Protein AF-A0A944P2J8-F1 (afdb_monomer_lite)

Secondary structure (DSSP, 8-state):
-HHHHHHHHHHHHHHHHHHHHHHTTS-GGGHHHHHHHHHHHHHHHHHHHHHHHHHHHHHHHHHHHHHHHHH--TT-HHHHHHHHHHHHHHHHTT--GGGHHHHHHHHHHHHHHHHHHHHHHHHHHHHHHHHHHHHHHHHHHHHH--

pLDDT: mean 92.35, std 6.52, range [51.59, 98.25]

Radius of gyration: 25.23 Å; chains: 1; bounding box: 48×27×72 Å

Foldseek 3Di:
DVVVVVVVVVCVVPPPVVLCVQQVPDDPVCSVVSSVVVVVVVVVCVVVVVVVLVVQLVVQLVVQLVVLVVCLDPPNPVNVVQLVVQLVVCVVVVHDPVCSNVVSVVVVSVVSSVVSSVRSVVVSVVVVVVVVVVVVVVVVVVVVVD

Sequence (146 aa):
AIFTMVGRFGMALIMPPLVSSALKTLPPEDLSRGSGALNFIRQLGGSCGINILVIWMEQRTQLYNDVLTATQTPANTASVEWLARVRELMNAGGVPEALHQSGALHYLGSVVEAQAGTLGFQDGFIFIAGVFICALIPTWILKRAR

Structure (mmCIF, N/CA/C/O backbone):
data_AF-A0A944P2J8-F1
#
_entry.id   AF-A0A944P2J8-F1
#
loop_
_atom_site.group_PDB
_atom_site.id
_atom_site.type_symbol
_atom_site.label_atom_id
_atom_site.label_alt_id
_atom_site.label_comp_id
_atom_site.label_asym_id
_atom_site.label_entity_id
_atom_site.label_seq_id
_atom_site.pdbx_PDB_ins_code
_atom_site.Cartn_x
_atom_site.Cartn_y
_atom_site.Cartn_z
_atom_site.occupancy
_atom_site.B_iso_or_equiv
_atom_site.auth_seq_id
_atom_site.auth_comp_id
_atom_site.auth_asym_id
_atom_site.auth_atom_id
_atom_site.pdbx_PDB_model_num
ATOM 1 N N . ALA A 1 1 ? -15.073 12.067 -3.325 1.00 78.56 1 ALA A N 1
ATOM 2 C CA . ALA A 1 1 ? -16.094 12.837 -2.578 1.00 78.56 1 ALA A CA 1
ATOM 3 C C . ALA A 1 1 ? -17.239 11.957 -2.056 1.00 78.56 1 ALA A C 1
ATOM 5 O O . ALA A 1 1 ? -17.448 11.921 -0.850 1.00 78.56 1 ALA A O 1
ATOM 6 N N . ILE A 1 2 ? -17.948 11.205 -2.909 1.00 90.62 2 ILE A N 1
ATOM 7 C CA . ILE A 1 2 ? -19.099 10.381 -2.478 1.00 90.62 2 ILE A CA 1
ATOM 8 C C . ILE A 1 2 ? -18.681 9.250 -1.521 1.00 90.62 2 ILE A C 1
ATOM 10 O O . ILE A 1 2 ? -19.204 9.168 -0.416 1.00 90.62 2 ILE A O 1
ATOM 14 N N . PHE A 1 3 ? -17.673 8.442 -1.875 1.00 85.38 3 PHE A N 1
ATOM 15 C CA . PHE A 1 3 ? -17.175 7.364 -1.001 1.00 85.38 3 PHE A CA 1
ATOM 16 C C . PHE A 1 3 ? -16.732 7.864 0.381 1.00 85.38 3 PHE A C 1
ATOM 18 O O . PHE A 1 3 ? -17.070 7.278 1.407 1.00 85.38 3 PHE A O 1
ATOM 25 N N . THR A 1 4 ? -16.037 9.001 0.421 1.00 85.56 4 THR A N 1
ATOM 26 C CA . THR A 1 4 ? -15.621 9.642 1.674 1.00 85.56 4 THR A CA 1
ATOM 27 C C . THR A 1 4 ? -16.812 10.137 2.497 1.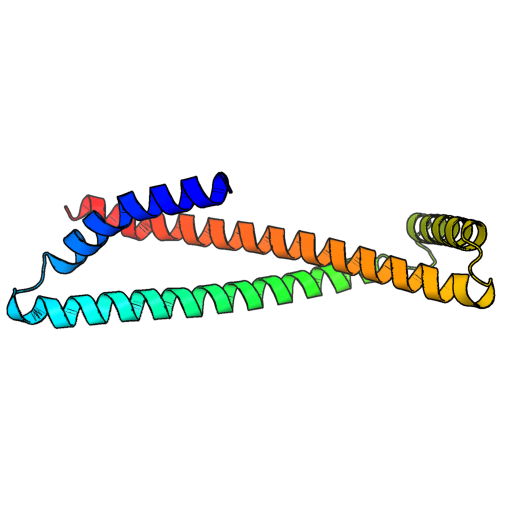00 85.56 4 THR A C 1
ATOM 29 O O . THR A 1 4 ? -16.776 10.051 3.720 1.00 85.56 4 THR A O 1
ATOM 32 N N . MET A 1 5 ? -17.882 10.625 1.860 1.0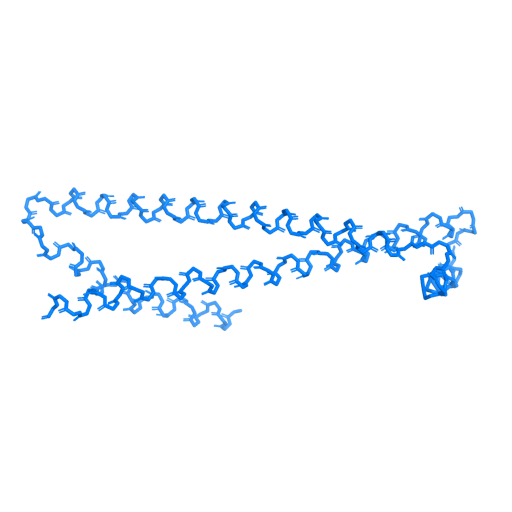0 93.12 5 MET A N 1
ATOM 33 C CA . MET A 1 5 ? -19.106 11.035 2.561 1.00 93.12 5 MET A CA 1
ATOM 34 C C . MET A 1 5 ? -19.833 9.834 3.166 1.00 93.12 5 MET A C 1
ATOM 36 O O . MET A 1 5 ? -20.174 9.873 4.345 1.00 93.12 5 MET A O 1
ATOM 40 N N . VAL A 1 6 ? -19.995 8.750 2.401 1.00 93.00 6 VAL A N 1
ATOM 41 C CA . VAL A 1 6 ? -20.627 7.508 2.876 1.00 93.00 6 VAL A CA 1
ATOM 42 C C . VAL A 1 6 ? -19.874 6.941 4.080 1.00 93.00 6 VAL A C 1
ATOM 44 O O . VAL A 1 6 ? -20.486 6.647 5.106 1.00 93.00 6 VAL A O 1
ATOM 47 N N . GLY A 1 7 ? -18.540 6.866 4.005 1.00 85.56 7 GLY A N 1
ATOM 48 C CA . GLY A 1 7 ? -17.718 6.387 5.119 1.00 85.56 7 GLY A CA 1
ATOM 49 C C . GLY A 1 7 ? -17.838 7.260 6.373 1.00 85.56 7 GLY A C 1
ATOM 50 O O . GLY A 1 7 ? -18.008 6.745 7.479 1.00 85.56 7 GLY A O 1
ATOM 51 N N . ARG A 1 8 ? -17.814 8.592 6.216 1.00 90.25 8 ARG A N 1
ATOM 52 C CA . ARG A 1 8 ? -17.979 9.524 7.347 1.00 90.25 8 ARG A CA 1
ATOM 53 C C . ARG A 1 8 ? -19.372 9.448 7.964 1.00 90.25 8 ARG A C 1
ATOM 55 O O . ARG A 1 8 ? -19.487 9.523 9.184 1.00 90.25 8 ARG A O 1
ATOM 62 N N . PHE A 1 9 ? -20.402 9.267 7.145 1.00 92.75 9 PHE A N 1
ATOM 63 C CA . PHE A 1 9 ? -21.773 9.099 7.615 1.00 92.75 9 PHE A CA 1
ATOM 64 C C . PHE A 1 9 ? -21.939 7.798 8.413 1.00 92.75 9 PHE A C 1
ATOM 66 O O . PHE A 1 9 ? -22.466 7.824 9.523 1.00 92.75 9 PHE A O 1
ATOM 73 N N . GLY A 1 10 ? -21.399 6.681 7.914 1.00 87.00 10 GLY A N 1
ATOM 74 C CA . GLY A 1 10 ? -21.385 5.413 8.650 1.00 87.00 10 GLY A CA 1
ATOM 75 C C . GLY A 1 10 ? -20.664 5.522 9.999 1.00 87.00 10 GLY A C 1
ATOM 76 O O . GLY A 1 10 ? -21.194 5.100 11.026 1.00 87.00 10 GLY A O 1
ATOM 77 N N . MET A 1 11 ? -19.498 6.173 10.030 1.00 87.31 11 MET A N 1
ATOM 78 C CA . MET A 1 11 ? -18.761 6.441 11.273 1.00 87.31 11 MET A CA 1
ATOM 79 C C . MET A 1 11 ? -19.563 7.294 12.266 1.00 87.31 11 MET A C 1
ATOM 81 O O . MET A 1 11 ? -19.560 7.000 13.461 1.00 87.31 11 MET A O 1
ATOM 85 N N . ALA A 1 12 ? -20.275 8.320 11.788 1.00 88.38 12 ALA A N 1
ATOM 86 C CA . ALA A 1 12 ? -21.102 9.179 12.635 1.00 88.38 12 ALA A CA 1
ATOM 87 C C . ALA A 1 12 ? -22.265 8.418 13.294 1.00 88.38 12 ALA A C 1
ATOM 89 O O . ALA A 1 12 ? -22.631 8.732 14.423 1.00 88.38 12 ALA A O 1
ATOM 90 N N . LEU A 1 13 ? -22.810 7.398 12.624 1.00 89.56 13 LEU A N 1
ATOM 91 C CA . LEU A 1 13 ? -23.875 6.554 13.170 1.00 89.56 13 LEU A CA 1
ATOM 92 C C . LEU A 1 13 ? -23.363 5.523 14.188 1.00 89.56 13 LEU A C 1
ATOM 94 O O . LEU A 1 13 ? -24.057 5.221 15.156 1.00 89.56 13 LEU A O 1
ATOM 98 N N . ILE A 1 14 ? -22.155 4.986 13.991 1.00 87.06 14 ILE A N 1
ATOM 99 C CA . ILE A 1 14 ? -21.603 3.908 14.832 1.00 87.06 14 ILE A CA 1
ATOM 100 C C . ILE A 1 14 ? -20.975 4.448 16.124 1.00 87.06 14 ILE A C 1
ATOM 102 O O . ILE A 1 14 ? -21.089 3.818 17.177 1.00 87.06 14 ILE A O 1
ATOM 106 N N . MET A 1 15 ? -20.310 5.605 16.069 1.00 86.75 15 MET A N 1
ATOM 107 C CA . MET A 1 15 ? -19.504 6.100 17.193 1.00 86.75 15 MET A CA 1
ATOM 108 C C . MET A 1 15 ? -20.311 6.406 18.472 1.00 86.75 15 MET A C 1
ATOM 110 O O . MET A 1 15 ? -19.895 5.936 19.533 1.00 86.75 15 MET A O 1
ATOM 114 N N . PRO A 1 16 ? -21.457 7.121 18.435 1.00 89.38 16 PRO A N 1
ATOM 115 C CA . PRO A 1 16 ? -22.209 7.445 19.650 1.00 89.38 16 PRO A CA 1
ATOM 116 C C . PRO A 1 16 ? -22.674 6.221 20.465 1.00 89.38 16 PRO A C 1
ATOM 118 O O . PRO A 1 16 ? -22.372 6.168 21.663 1.00 89.38 16 PRO A O 1
ATOM 121 N N . PRO A 1 17 ? -23.354 5.209 19.880 1.00 85.31 17 PRO A N 1
ATOM 122 C CA . PRO A 1 17 ? -23.785 4.039 20.643 1.00 85.31 17 PRO A CA 1
ATOM 123 C C . PRO A 1 17 ? -22.610 3.173 21.113 1.00 85.31 17 PRO A C 1
ATOM 125 O O . PRO A 1 17 ? -22.703 2.561 22.180 1.00 85.31 17 PRO A O 1
ATOM 128 N N . LEU A 1 18 ? -21.501 3.140 20.366 1.00 85.25 18 LEU A N 1
ATOM 129 C CA . LEU A 1 18 ? -20.299 2.397 20.742 1.00 85.25 18 LEU A CA 1
ATOM 130 C C . LEU A 1 18 ? -19.629 3.005 21.980 1.00 85.25 18 LEU A C 1
ATOM 132 O O . LEU A 1 18 ? -19.391 2.295 22.957 1.00 85.25 18 LEU A O 1
ATOM 136 N N . VAL A 1 19 ? -19.392 4.320 21.974 1.00 87.69 19 VAL A N 1
ATOM 137 C CA . VAL A 1 19 ? -18.785 5.030 23.112 1.00 87.69 19 VAL A CA 1
ATOM 138 C C . VAL A 1 19 ? -19.703 4.982 24.332 1.00 87.69 19 VAL A C 1
ATOM 140 O O . VAL A 1 19 ? -19.242 4.689 25.434 1.00 87.69 19 VAL A O 1
ATOM 143 N N . SER A 1 20 ? -21.008 5.200 24.140 1.00 86.19 20 SER A N 1
ATOM 144 C CA . SER A 1 20 ? -21.985 5.102 25.228 1.00 86.19 20 SER A CA 1
ATOM 145 C C . SER A 1 20 ? -21.995 3.707 25.856 1.00 86.19 20 SER A C 1
ATOM 147 O O . SER A 1 20 ? -21.948 3.592 27.077 1.00 86.19 20 SER A O 1
ATOM 149 N N . SER A 1 21 ? -21.983 2.642 25.046 1.00 85.25 21 SER A N 1
ATOM 150 C CA . SER A 1 21 ? -21.969 1.264 25.555 1.00 85.25 21 SER A CA 1
ATOM 151 C C . SER A 1 21 ? -20.679 0.925 26.302 1.00 85.25 21 SER A C 1
ATOM 153 O O . SER A 1 21 ? -20.746 0.237 27.316 1.00 85.25 21 SER A O 1
ATOM 155 N N . ALA A 1 22 ? -19.529 1.427 25.840 1.00 85.50 22 ALA A N 1
ATOM 156 C CA . ALA A 1 22 ? -18.237 1.198 26.486 1.00 85.50 22 ALA A CA 1
ATOM 157 C C . ALA A 1 22 ? -18.117 1.890 27.855 1.00 85.50 22 ALA A C 1
ATOM 159 O O . ALA A 1 22 ? -17.465 1.365 28.750 1.00 85.50 22 ALA A O 1
ATOM 160 N N . LEU A 1 23 ? -18.747 3.059 28.024 1.00 90.19 23 LEU A N 1
ATOM 161 C CA . LEU A 1 23 ? -18.684 3.827 29.272 1.00 90.19 23 LEU A CA 1
ATOM 162 C C . LEU A 1 23 ? -19.820 3.506 30.249 1.00 90.19 23 LEU A C 1
ATOM 164 O O . LEU A 1 23 ? -19.707 3.819 31.430 1.00 90.19 23 LEU A O 1
ATOM 168 N N . LYS A 1 24 ? -20.899 2.861 29.789 1.00 87.25 24 LYS A N 1
ATOM 169 C CA . LYS A 1 24 ? -22.090 2.566 30.605 1.00 87.25 24 LYS A CA 1
ATOM 170 C C . LYS A 1 24 ? -21.796 1.704 31.841 1.00 87.25 24 LYS A C 1
ATOM 172 O O . LYS A 1 24 ? -22.587 1.707 32.776 1.00 87.25 24 LYS A O 1
ATOM 177 N N . THR A 1 25 ? -20.699 0.952 31.843 1.00 82.81 25 THR A N 1
ATOM 178 C CA . THR A 1 25 ? -20.305 0.077 32.956 1.00 82.81 25 THR A CA 1
ATOM 179 C C . THR A 1 25 ? -19.506 0.790 34.049 1.00 82.81 25 THR A C 1
ATOM 181 O O . THR A 1 25 ? -19.182 0.149 35.044 1.00 82.81 25 THR A O 1
ATOM 184 N N . LEU A 1 26 ? -19.160 2.074 33.878 1.00 88.81 26 LEU A N 1
ATOM 185 C CA . LEU A 1 26 ? -18.374 2.834 34.853 1.00 88.81 26 LEU A CA 1
ATOM 186 C C . LEU A 1 26 ? -19.260 3.694 35.777 1.00 88.81 26 LEU A C 1
ATOM 188 O O . LEU A 1 26 ? -20.267 4.239 35.316 1.00 88.81 26 LEU A O 1
ATOM 192 N N . PRO A 1 27 ? -18.863 3.879 37.053 1.00 89.88 27 PRO A N 1
ATOM 193 C CA . PRO A 1 27 ? -19.457 4.881 37.933 1.00 89.88 27 PRO A CA 1
ATOM 194 C C . PRO A 1 27 ? -19.289 6.310 37.376 1.00 89.88 27 PRO A C 1
ATOM 196 O O . PRO A 1 27 ? -18.319 6.575 36.655 1.00 89.88 27 PRO A O 1
ATOM 199 N N . PRO A 1 28 ? -20.182 7.258 37.724 1.00 88.75 28 PRO A N 1
ATOM 200 C CA . PRO A 1 28 ? -20.093 8.651 37.272 1.00 88.75 28 PRO A CA 1
ATOM 201 C C . PRO A 1 28 ? -18.741 9.317 37.566 1.00 88.75 28 PRO A C 1
ATOM 203 O O . PRO A 1 28 ? -18.236 10.075 36.736 1.00 88.75 28 PRO A O 1
ATOM 206 N N . GLU A 1 29 ? -18.137 9.008 38.712 1.00 92.75 29 GLU A N 1
ATOM 207 C CA . GLU A 1 29 ? -16.836 9.527 39.141 1.00 92.75 29 GLU A CA 1
ATOM 208 C C . GLU A 1 29 ? -15.667 9.102 38.233 1.00 92.75 29 GLU A C 1
ATOM 210 O O . GLU A 1 29 ? -14.707 9.861 38.072 1.00 92.75 29 GLU A O 1
ATOM 215 N N . ASP A 1 30 ? -15.763 7.948 37.566 1.00 91.88 30 ASP A N 1
ATOM 216 C CA . ASP A 1 30 ? -14.704 7.421 36.698 1.00 91.88 30 ASP A CA 1
ATOM 217 C C . ASP A 1 30 ? -14.929 7.720 35.209 1.00 91.88 30 ASP A C 1
ATOM 219 O O . ASP A 1 30 ? -14.059 7.442 34.376 1.00 91.88 30 ASP A O 1
ATOM 223 N N . LEU A 1 31 ? -16.057 8.336 34.843 1.00 91.38 31 LEU A N 1
ATOM 224 C CA . LEU A 1 31 ? -16.445 8.555 33.447 1.00 91.38 31 LEU A CA 1
ATOM 225 C C . LEU A 1 31 ? -15.406 9.380 32.663 1.00 91.38 31 LEU A C 1
ATOM 227 O O . LEU A 1 31 ? -15.094 9.072 31.510 1.00 91.38 31 LEU A O 1
ATOM 231 N N . SER A 1 32 ? -14.825 10.400 33.306 1.00 89.00 32 SER A N 1
ATOM 232 C CA . SER A 1 32 ? -13.768 11.239 32.719 1.00 89.00 32 SER A CA 1
ATOM 233 C C . SER A 1 32 ? -12.495 10.430 32.431 1.00 89.00 32 SER A C 1
ATOM 235 O O . SER A 1 32 ? -11.937 10.493 31.332 1.00 89.00 32 SER A O 1
ATOM 237 N N . ARG A 1 33 ? -12.081 9.584 33.385 1.00 90.44 33 ARG A N 1
ATOM 238 C CA . ARG A 1 33 ? -10.906 8.709 33.252 1.00 90.44 33 ARG A CA 1
ATOM 239 C C . ARG A 1 33 ? -11.124 7.631 32.192 1.00 90.44 33 ARG A C 1
ATOM 241 O O . ARG A 1 33 ? -10.255 7.431 31.343 1.00 90.44 33 ARG A O 1
ATOM 248 N N . GLY A 1 34 ? -12.294 6.990 32.194 1.00 90.31 34 GLY A N 1
ATOM 249 C CA . GLY A 1 34 ? -12.673 5.976 31.209 1.00 90.31 34 GLY A CA 1
ATOM 250 C C . GLY A 1 34 ? -12.726 6.526 29.783 1.00 90.31 34 GLY A C 1
ATOM 251 O O . GLY A 1 34 ? -12.198 5.906 28.861 1.00 90.31 34 GLY A O 1
ATOM 252 N N . SER A 1 35 ? -13.281 7.728 29.598 1.00 90.12 35 SER A N 1
ATOM 253 C CA . SER A 1 35 ? -13.305 8.413 28.297 1.00 90.12 35 SER A CA 1
ATOM 254 C C . SER A 1 35 ? -11.895 8.730 27.778 1.00 90.12 35 SER A C 1
ATOM 256 O O . SER A 1 35 ? -11.593 8.510 26.599 1.00 90.12 35 SER A O 1
ATOM 258 N N . GLY A 1 36 ? -11.000 9.187 28.663 1.00 92.12 36 GLY A N 1
ATOM 259 C CA . GLY A 1 36 ? -9.591 9.412 28.334 1.00 92.12 36 GLY A CA 1
ATOM 260 C C . GLY A 1 36 ? -8.881 8.129 27.893 1.00 92.12 36 GLY A C 1
ATOM 261 O O . GLY A 1 36 ? -8.252 8.104 26.833 1.00 92.12 36 GLY A O 1
ATOM 262 N N . ALA A 1 37 ? -9.045 7.043 28.654 1.00 93.19 37 ALA A N 1
ATOM 263 C CA . ALA A 1 37 ? -8.464 5.741 28.331 1.00 93.19 37 ALA A CA 1
ATOM 264 C C . ALA A 1 37 ? -8.984 5.182 26.994 1.00 93.19 37 ALA A C 1
ATOM 266 O O . ALA A 1 37 ? -8.192 4.729 26.166 1.00 93.19 37 ALA A O 1
ATOM 267 N N . LEU A 1 38 ? -10.295 5.279 26.738 1.00 91.56 38 LEU A N 1
ATOM 268 C CA . LEU A 1 38 ? -10.906 4.841 25.479 1.00 91.56 38 LEU A CA 1
ATOM 269 C C . LEU A 1 38 ? -10.326 5.597 24.276 1.00 91.56 38 LEU A C 1
ATOM 271 O O . LEU A 1 38 ? -9.975 4.993 23.260 1.00 91.56 38 LEU A O 1
ATOM 275 N N . ASN A 1 39 ? -10.186 6.919 24.392 1.00 91.81 39 ASN A N 1
ATOM 276 C CA . ASN A 1 39 ? -9.585 7.728 23.336 1.00 91.81 39 ASN A CA 1
ATOM 277 C C . ASN A 1 39 ? -8.099 7.429 23.137 1.00 91.81 39 ASN A C 1
ATOM 279 O O . ASN A 1 39 ? -7.638 7.434 21.993 1.00 91.81 39 ASN A O 1
ATOM 283 N N . PHE A 1 40 ? -7.355 7.164 24.210 1.00 94.88 40 PHE A N 1
ATOM 284 C CA . PHE A 1 40 ? -5.951 6.775 24.123 1.00 94.88 40 PHE A CA 1
ATOM 285 C C . PHE A 1 40 ? -5.787 5.447 23.377 1.00 94.88 40 PHE A C 1
ATOM 287 O O . PHE A 1 40 ? -5.076 5.404 22.376 1.00 94.88 40 PHE A O 1
ATOM 294 N N . ILE A 1 41 ? -6.511 4.397 23.783 1.00 93.50 41 ILE A N 1
ATOM 295 C CA . ILE A 1 41 ? -6.453 3.074 23.138 1.00 93.50 41 ILE A CA 1
ATOM 296 C C . ILE A 1 41 ? -6.850 3.170 21.662 1.00 93.50 41 ILE A C 1
ATOM 298 O O . ILE A 1 41 ? -6.201 2.567 20.810 1.00 93.50 41 ILE A O 1
ATOM 302 N N . ARG A 1 42 ? -7.877 3.962 21.332 1.00 90.56 42 ARG A N 1
ATOM 303 C CA . ARG A 1 42 ? -8.312 4.160 19.943 1.00 90.56 42 ARG A CA 1
ATOM 304 C C . ARG A 1 42 ? -7.249 4.855 19.094 1.00 90.56 42 ARG A C 1
ATOM 306 O O . ARG A 1 42 ? -7.017 4.443 17.961 1.00 90.56 42 ARG A O 1
ATOM 313 N N . GLN A 1 43 ? -6.629 5.914 19.612 1.00 94.25 43 GLN A N 1
ATOM 314 C CA . GLN A 1 43 ? -5.581 6.638 18.887 1.00 94.25 43 GLN A CA 1
ATOM 315 C C . GLN A 1 43 ? -4.317 5.795 18.740 1.00 94.25 43 GLN A C 1
ATOM 317 O O . GLN A 1 43 ? -3.759 5.749 17.648 1.00 94.25 43 GLN A O 1
ATOM 322 N N . LEU A 1 44 ? -3.922 5.084 19.798 1.00 96.12 44 LEU A N 1
ATOM 323 C CA . LEU A 1 44 ? -2.801 4.150 19.775 1.00 96.12 44 LEU A CA 1
ATOM 324 C C . LEU A 1 44 ? -3.045 3.016 18.771 1.00 96.12 44 LEU A C 1
ATOM 326 O O . LEU A 1 44 ? -2.207 2.752 17.919 1.00 96.12 44 LEU A O 1
ATOM 330 N N . GLY A 1 45 ? -4.217 2.379 18.817 1.00 92.62 45 GLY A N 1
ATOM 331 C CA . GLY A 1 45 ? -4.587 1.335 17.863 1.00 92.62 45 GLY A CA 1
ATOM 332 C C . GLY A 1 45 ? -4.635 1.853 16.424 1.00 92.62 45 GLY A C 1
ATOM 333 O O . GLY A 1 45 ? -4.167 1.176 15.513 1.00 92.62 45 GLY A O 1
ATOM 334 N N . GLY A 1 46 ? -5.135 3.076 16.222 1.00 93.25 46 GLY A N 1
ATOM 335 C CA . GLY A 1 46 ? -5.147 3.737 14.920 1.00 93.25 46 GLY A CA 1
ATOM 336 C C . GLY A 1 46 ? -3.742 3.990 14.373 1.00 93.25 46 GLY A C 1
ATOM 337 O O . GLY A 1 46 ? -3.461 3.632 13.232 1.00 93.25 46 GLY A O 1
ATOM 338 N N . SER A 1 47 ? -2.841 4.558 15.178 1.00 95.69 47 SER A N 1
ATOM 339 C CA . SER A 1 47 ? -1.470 4.839 14.741 1.00 95.69 47 SER A CA 1
ATOM 340 C C . SER A 1 47 ? -0.661 3.559 14.526 1.00 95.69 47 SER A C 1
ATOM 342 O O . SER A 1 47 ? 0.001 3.429 13.496 1.00 95.69 47 SER A O 1
ATOM 344 N N . CYS A 1 48 ? -0.741 2.585 15.436 1.00 96.31 48 CYS A N 1
ATOM 345 C CA . CYS A 1 48 ? -0.073 1.293 15.282 1.00 96.31 48 CYS A CA 1
ATOM 346 C C . CYS A 1 48 ? -0.598 0.531 14.059 1.00 96.31 48 CYS A C 1
ATOM 348 O O . CYS A 1 48 ? 0.197 0.031 13.268 1.00 96.31 48 CYS A O 1
ATOM 350 N N . GLY A 1 49 ? -1.919 0.486 13.865 1.00 94.75 49 GLY A N 1
ATOM 351 C CA . GLY A 1 49 ? -2.541 -0.200 12.733 1.00 94.75 49 GLY A CA 1
ATOM 352 C C . GLY A 1 49 ? -2.128 0.386 11.383 1.00 94.75 49 GLY A C 1
ATOM 353 O O . GLY A 1 49 ? -1.782 -0.368 10.476 1.00 94.75 49 GLY A O 1
ATOM 354 N N . ILE A 1 50 ? -2.095 1.719 11.262 1.00 95.81 50 ILE A N 1
ATOM 355 C CA . ILE A 1 50 ? -1.631 2.388 10.036 1.00 95.81 50 ILE A CA 1
ATOM 356 C C . ILE A 1 50 ? -0.150 2.086 9.781 1.00 95.81 50 ILE A C 1
ATOM 358 O O . ILE A 1 50 ? 0.202 1.746 8.658 1.00 95.81 50 ILE A O 1
ATOM 362 N N . ASN A 1 51 ? 0.711 2.153 10.802 1.00 96.81 51 ASN A N 1
ATOM 363 C CA . ASN A 1 51 ? 2.137 1.853 10.628 1.00 96.81 51 ASN A CA 1
ATOM 364 C C . ASN A 1 51 ? 2.373 0.409 10.170 1.00 96.81 51 ASN A C 1
ATOM 366 O O . ASN A 1 51 ? 3.139 0.184 9.238 1.00 96.81 51 ASN A O 1
ATOM 370 N N . ILE A 1 52 ? 1.686 -0.561 10.780 1.00 97.19 52 ILE A N 1
ATOM 371 C CA . ILE A 1 52 ? 1.778 -1.970 10.374 1.00 97.19 52 ILE A CA 1
ATOM 372 C C . ILE A 1 52 ? 1.330 -2.137 8.920 1.00 97.19 52 ILE A C 1
ATOM 374 O O . ILE A 1 52 ? 2.015 -2.801 8.147 1.00 97.19 52 ILE A O 1
ATOM 378 N N . LEU A 1 53 ? 0.214 -1.510 8.536 1.00 96.88 53 LEU A N 1
ATOM 379 C CA . LEU A 1 53 ? -0.290 -1.564 7.166 1.00 96.88 53 LEU A CA 1
ATOM 380 C C . LEU A 1 53 ? 0.707 -0.969 6.165 1.00 96.88 53 LEU A C 1
ATOM 382 O O . LEU A 1 53 ? 0.928 -1.562 5.114 1.00 96.88 53 LEU A O 1
ATOM 386 N N . VAL A 1 54 ? 1.311 0.178 6.486 1.00 96.69 54 VAL A N 1
ATOM 387 C CA . VAL A 1 54 ? 2.307 0.830 5.623 1.00 96.69 54 VAL A CA 1
ATOM 388 C C . VAL A 1 54 ? 3.538 -0.057 5.457 1.00 96.69 54 VAL A C 1
ATOM 390 O O . VAL A 1 54 ? 3.946 -0.3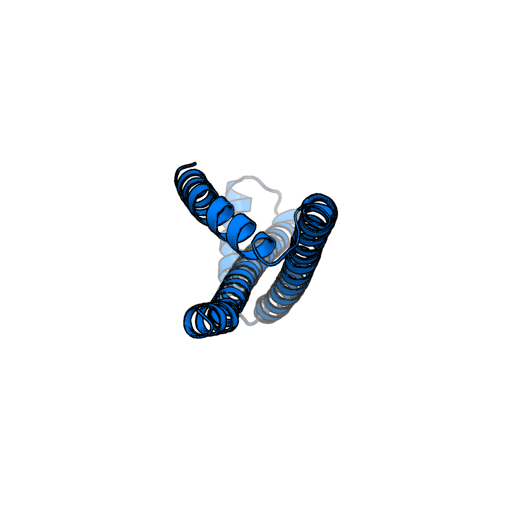03 4.328 1.00 96.69 54 VAL A O 1
ATOM 393 N N . ILE A 1 55 ? 4.085 -0.595 6.553 1.00 97.44 55 ILE A N 1
ATOM 394 C CA . ILE A 1 55 ? 5.245 -1.501 6.506 1.00 97.44 55 ILE A CA 1
ATOM 395 C C . ILE A 1 55 ? 4.923 -2.745 5.675 1.00 97.44 55 ILE A C 1
ATOM 397 O O . ILE A 1 55 ? 5.720 -3.148 4.832 1.00 97.44 55 ILE A O 1
ATOM 401 N N . TRP A 1 56 ? 3.748 -3.340 5.885 1.00 96.75 56 TRP A N 1
ATOM 402 C CA . TRP A 1 56 ? 3.300 -4.495 5.115 1.00 96.75 56 TRP A CA 1
ATOM 403 C C . TRP A 1 56 ? 3.196 -4.170 3.623 1.00 96.75 56 TRP A C 1
ATOM 405 O O . TRP A 1 56 ? 3.744 -4.890 2.794 1.00 96.75 56 TRP A O 1
ATOM 415 N N . MET A 1 57 ? 2.525 -3.072 3.270 1.00 97.62 57 MET A N 1
ATOM 416 C CA . MET A 1 57 ? 2.339 -2.658 1.878 1.00 97.62 57 MET A CA 1
ATOM 417 C C . MET A 1 57 ? 3.677 -2.371 1.186 1.00 97.62 57 MET A C 1
ATOM 419 O O . MET A 1 57 ? 3.859 -2.763 0.035 1.00 97.62 57 MET A O 1
ATOM 423 N N . GLU A 1 58 ? 4.620 -1.747 1.892 1.00 97.56 58 GLU A N 1
ATOM 424 C CA . GLU A 1 58 ? 5.973 -1.478 1.399 1.00 97.56 58 GLU A CA 1
ATOM 425 C C . GLU A 1 58 ? 6.725 -2.784 1.107 1.00 97.56 58 GLU A C 1
ATOM 427 O O . GLU A 1 58 ? 7.207 -2.987 -0.005 1.00 97.56 58 GLU A O 1
ATOM 432 N N . GLN A 1 59 ? 6.734 -3.728 2.054 1.00 98.00 59 GLN A N 1
ATOM 433 C CA . GLN A 1 59 ? 7.371 -5.038 1.867 1.00 98.00 59 GLN A CA 1
ATOM 434 C C . GLN A 1 59 ? 6.769 -5.815 0.689 1.00 98.00 59 GLN A C 1
ATOM 436 O O . GLN A 1 59 ? 7.493 -6.443 -0.083 1.00 98.00 59 GLN A O 1
ATOM 441 N N . ARG A 1 60 ? 5.441 -5.769 0.526 1.00 97.88 60 ARG A N 1
ATOM 442 C CA . ARG A 1 60 ? 4.757 -6.419 -0.603 1.00 97.88 60 ARG A CA 1
ATOM 443 C C . ARG A 1 60 ? 5.072 -5.733 -1.928 1.00 97.88 60 ARG A C 1
ATOM 445 O O . ARG A 1 60 ? 5.305 -6.418 -2.916 1.00 97.88 60 ARG A O 1
ATOM 452 N N . THR A 1 61 ? 5.128 -4.405 -1.945 1.00 98.12 61 THR A N 1
ATOM 453 C CA . THR A 1 61 ? 5.514 -3.630 -3.133 1.00 98.12 61 THR A CA 1
ATOM 454 C C . THR A 1 61 ? 6.934 -3.976 -3.571 1.00 98.12 61 THR A C 1
ATOM 456 O O . THR A 1 61 ? 7.148 -4.271 -4.744 1.00 98.12 61 THR A O 1
ATOM 459 N N . GLN A 1 62 ? 7.885 -4.031 -2.636 1.00 97.88 62 GLN A N 1
ATOM 460 C CA . GLN A 1 62 ? 9.268 -4.426 -2.923 1.00 97.88 62 GLN A CA 1
ATOM 461 C C . GLN A 1 62 ? 9.345 -5.854 -3.476 1.00 97.88 62 GLN A C 1
ATOM 463 O O . GLN A 1 62 ? 9.965 -6.073 -4.512 1.00 97.88 62 GLN A O 1
ATOM 468 N N . LEU A 1 63 ? 8.620 -6.800 -2.869 1.00 98.19 63 LEU A N 1
ATOM 469 C CA . LEU A 1 63 ? 8.538 -8.175 -3.369 1.00 98.19 63 LEU A CA 1
ATOM 470 C C . LEU A 1 63 ? 8.058 -8.230 -4.828 1.00 98.19 63 LEU A C 1
ATOM 472 O O . LEU A 1 63 ? 8.654 -8.927 -5.649 1.00 98.19 63 LEU A O 1
ATOM 476 N N . TYR A 1 64 ? 6.983 -7.513 -5.171 1.00 98.25 64 TYR A N 1
ATOM 477 C CA . TYR A 1 64 ? 6.496 -7.490 -6.552 1.00 98.25 64 TYR A CA 1
ATOM 478 C C . TYR A 1 64 ? 7.453 -6.770 -7.495 1.00 98.25 64 TYR A C 1
ATOM 480 O O . TYR A 1 64 ? 7.557 -7.178 -8.649 1.00 98.25 64 TYR A O 1
ATOM 488 N N . ASN A 1 65 ? 8.160 -5.741 -7.027 1.00 97.75 65 ASN A N 1
ATOM 489 C CA . ASN A 1 65 ? 9.179 -5.067 -7.823 1.00 97.75 65 ASN A CA 1
ATOM 490 C C . ASN A 1 65 ? 10.297 -6.045 -8.210 1.00 97.75 65 ASN A C 1
ATOM 492 O O . ASN A 1 65 ? 10.604 -6.172 -9.396 1.00 97.75 65 ASN A O 1
ATOM 496 N N . ASP A 1 66 ? 10.814 -6.807 -7.245 1.00 97.88 66 ASP A N 1
ATOM 497 C CA . ASP A 1 66 ? 11.858 -7.809 -7.476 1.00 97.88 66 ASP A CA 1
ATOM 498 C C . ASP A 1 66 ? 11.384 -8.902 -8.441 1.00 97.88 66 ASP A C 1
ATOM 500 O O . ASP A 1 66 ? 12.072 -9.232 -9.411 1.00 97.88 66 ASP A O 1
ATOM 504 N N . VAL A 1 67 ? 10.177 -9.436 -8.220 1.00 97.38 67 VAL A N 1
ATOM 505 C CA . VAL A 1 67 ? 9.597 -10.490 -9.067 1.00 97.38 67 VAL A CA 1
ATOM 506 C C . VAL A 1 67 ? 9.364 -9.992 -10.494 1.00 97.38 67 VAL A C 1
ATOM 508 O O . VAL A 1 67 ? 9.745 -10.672 -11.447 1.00 97.38 67 VAL A O 1
ATOM 511 N N . LEU A 1 68 ? 8.766 -8.811 -10.668 1.00 96.75 68 LEU A N 1
ATOM 512 C CA . LEU A 1 68 ? 8.506 -8.239 -11.990 1.00 96.75 68 LEU A CA 1
ATOM 513 C C . LEU A 1 68 ? 9.812 -7.904 -12.710 1.00 96.75 68 LEU A C 1
ATOM 515 O O . LEU A 1 68 ? 9.947 -8.242 -13.887 1.00 96.75 68 LEU A O 1
ATOM 519 N N . THR A 1 69 ? 10.785 -7.319 -12.011 1.00 96.50 69 THR A N 1
ATOM 520 C CA . THR A 1 69 ? 12.111 -7.011 -12.562 1.00 96.50 69 THR A CA 1
ATOM 521 C C . THR A 1 69 ? 12.839 -8.279 -12.996 1.00 96.50 69 THR A C 1
ATOM 523 O O . THR A 1 69 ? 13.398 -8.310 -14.090 1.00 96.50 69 THR A O 1
ATOM 526 N N . ALA A 1 70 ? 12.757 -9.365 -12.221 1.00 95.56 70 ALA A N 1
ATOM 527 C CA . ALA A 1 70 ? 13.352 -10.651 -12.585 1.00 95.56 70 ALA A CA 1
ATOM 528 C C . ALA A 1 70 ? 12.778 -11.241 -13.888 1.00 95.56 70 ALA A C 1
ATOM 530 O O . ALA A 1 70 ? 13.462 -12.003 -14.572 1.00 95.56 70 ALA A O 1
ATOM 531 N N . THR A 1 71 ? 11.549 -10.873 -14.275 1.00 94.56 71 THR A N 1
ATOM 532 C CA . THR A 1 71 ? 10.975 -11.273 -15.574 1.00 94.56 71 THR A CA 1
ATOM 533 C C . THR A 1 71 ? 11.475 -10.429 -16.753 1.00 94.56 71 THR A C 1
ATOM 535 O O . THR A 1 71 ? 11.355 -10.856 -17.906 1.00 94.56 71 THR A O 1
ATOM 538 N N . GLN A 1 72 ? 12.065 -9.255 -16.495 1.00 95.19 72 GLN A N 1
ATOM 539 C CA . GLN A 1 72 ? 12.589 -8.348 -17.520 1.00 95.19 72 GLN A CA 1
ATOM 540 C C . GLN A 1 72 ? 14.002 -8.771 -17.936 1.00 95.19 72 GLN A C 1
ATOM 542 O O . GLN A 1 72 ? 15.003 -8.154 -17.576 1.00 95.19 72 GLN A O 1
ATOM 547 N N . THR A 1 73 ? 14.090 -9.854 -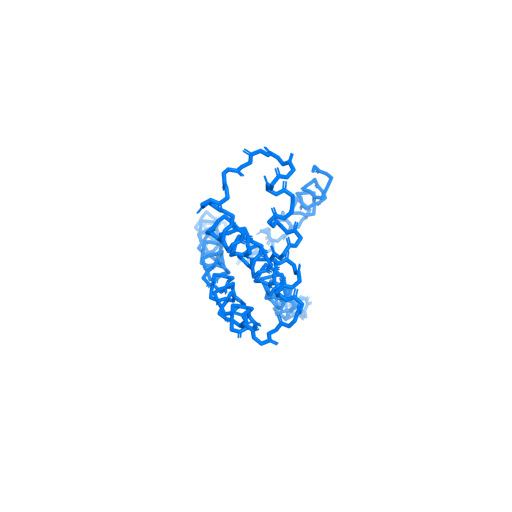18.706 1.00 93.12 73 THR A N 1
ATOM 548 C CA . THR A 1 73 ? 15.365 -10.364 -19.231 1.00 93.12 73 THR A CA 1
ATOM 549 C C . THR A 1 73 ? 15.494 -10.104 -20.733 1.00 93.12 73 THR A C 1
ATOM 551 O O . THR A 1 73 ? 14.478 -9.988 -21.421 1.00 93.12 73 THR A O 1
ATOM 554 N N . PRO A 1 74 ? 16.718 -10.089 -21.298 1.00 88.94 74 PRO A N 1
ATOM 555 C CA . PRO A 1 74 ? 16.909 -10.003 -22.749 1.00 88.94 74 PRO A CA 1
ATOM 556 C C . PRO A 1 74 ? 16.265 -11.157 -23.536 1.00 88.94 74 PRO A C 1
ATOM 558 O O . PRO A 1 74 ? 16.041 -11.028 -24.735 1.00 88.94 74 PRO A O 1
ATOM 561 N N . ALA A 1 75 ? 15.970 -12.281 -22.874 1.00 93.25 75 ALA A N 1
ATOM 562 C CA . ALA A 1 75 ? 15.277 -13.423 -23.466 1.00 93.25 75 ALA A CA 1
ATOM 563 C C . ALA A 1 75 ? 13.745 -13.259 -23.478 1.00 93.25 75 ALA A C 1
ATOM 565 O O . ALA A 1 75 ? 13.056 -14.010 -24.168 1.00 93.25 75 ALA A O 1
ATOM 566 N N . ASN A 1 76 ? 13.195 -12.295 -22.732 1.00 93.88 76 ASN A N 1
ATOM 567 C CA . ASN A 1 76 ? 11.765 -12.022 -22.721 1.00 93.88 76 ASN A CA 1
ATOM 568 C C . ASN A 1 76 ? 11.377 -11.203 -23.960 1.00 93.88 76 ASN A C 1
ATOM 570 O O . ASN A 1 76 ? 11.553 -9.983 -24.007 1.00 93.88 76 ASN A O 1
ATOM 574 N N . THR A 1 77 ? 10.822 -11.882 -24.965 1.00 93.88 77 THR A N 1
ATOM 575 C CA . THR A 1 77 ? 10.430 -11.264 -26.239 1.00 93.88 77 THR A CA 1
ATOM 576 C C . THR A 1 77 ? 9.430 -10.122 -26.053 1.00 93.88 77 THR A C 1
ATOM 578 O O . THR A 1 77 ? 9.543 -9.114 -26.745 1.00 93.88 77 THR A O 1
ATOM 581 N N . ALA A 1 78 ? 8.512 -10.222 -25.084 1.00 94.62 78 ALA A N 1
ATOM 582 C CA . ALA A 1 78 ? 7.538 -9.165 -24.815 1.00 94.62 78 ALA A CA 1
ATOM 583 C C . ALA A 1 78 ? 8.216 -7.888 -24.293 1.00 94.62 78 ALA A C 1
ATOM 585 O O . ALA A 1 78 ? 7.896 -6.790 -24.746 1.00 94.62 78 ALA A O 1
ATOM 586 N N . SER A 1 79 ? 9.193 -8.022 -23.389 1.00 93.88 79 SER A N 1
ATOM 587 C CA . SER A 1 79 ? 9.976 -6.888 -22.877 1.00 93.88 79 SER A CA 1
ATOM 588 C C . SER A 1 79 ? 10.816 -6.240 -23.977 1.00 93.88 79 SER A C 1
ATOM 590 O O . SER A 1 79 ? 10.880 -5.014 -24.068 1.00 93.88 79 SER A O 1
ATOM 592 N N . VAL A 1 80 ? 11.437 -7.051 -24.840 1.00 94.81 80 VAL A N 1
ATOM 593 C CA . VAL A 1 80 ? 12.245 -6.560 -25.968 1.00 94.81 80 VAL A CA 1
ATOM 594 C C . VAL A 1 80 ? 11.383 -5.798 -26.975 1.00 94.81 80 VAL A C 1
ATOM 596 O O . VAL A 1 80 ? 11.751 -4.695 -27.379 1.00 94.81 80 VAL A O 1
ATOM 599 N N . GLU A 1 81 ? 10.226 -6.347 -27.348 1.00 95.75 81 GLU A N 1
ATOM 600 C CA . GLU A 1 81 ? 9.291 -5.693 -28.266 1.00 95.75 81 GLU A CA 1
ATOM 601 C C . GLU A 1 81 ? 8.744 -4.390 -27.674 1.00 95.75 81 GLU A C 1
ATOM 603 O O . GLU A 1 81 ? 8.681 -3.364 -28.353 1.00 95.75 81 GLU A O 1
ATOM 608 N N . TRP A 1 82 ? 8.401 -4.397 -26.386 1.00 94.50 82 TRP A N 1
ATOM 609 C CA . TRP A 1 82 ? 7.939 -3.199 -25.696 1.00 94.50 82 TRP A CA 1
ATOM 610 C C . TRP A 1 82 ? 9.009 -2.100 -25.684 1.00 94.50 82 TRP A C 1
ATOM 612 O O . TRP A 1 82 ? 8.717 -0.954 -26.027 1.00 94.50 82 TRP A O 1
ATOM 622 N N . LEU A 1 83 ? 10.265 -2.447 -25.372 1.00 96.19 83 LEU A N 1
ATOM 623 C CA . LEU A 1 83 ? 11.384 -1.503 -25.418 1.00 96.19 83 LEU A CA 1
ATOM 624 C C . LEU A 1 83 ? 11.592 -0.941 -26.829 1.00 96.19 83 LEU A C 1
ATOM 626 O O . LEU A 1 83 ? 11.865 0.251 -26.962 1.00 96.19 83 LEU A O 1
ATOM 630 N N . ALA A 1 84 ? 11.444 -1.760 -27.875 1.00 95.62 84 ALA A N 1
ATOM 631 C CA . ALA A 1 84 ? 11.531 -1.297 -29.259 1.00 95.62 84 ALA A CA 1
ATOM 632 C C . ALA A 1 84 ? 10.452 -0.246 -29.573 1.00 95.62 84 ALA A C 1
ATOM 634 O O . ALA A 1 84 ? 10.786 0.841 -30.044 1.00 95.62 84 ALA A O 1
ATOM 635 N N . ARG A 1 85 ? 9.191 -0.502 -29.198 1.00 95.81 85 ARG A N 1
ATOM 636 C CA . ARG A 1 85 ? 8.085 0.459 -29.374 1.00 95.81 85 ARG A CA 1
ATOM 637 C C . ARG A 1 85 ? 8.325 1.771 -28.625 1.00 95.81 85 ARG A C 1
ATOM 639 O O . ARG A 1 85 ? 8.049 2.845 -29.149 1.00 95.81 85 ARG A O 1
ATOM 646 N N . VAL A 1 86 ? 8.862 1.714 -27.405 1.00 96.38 86 VAL A N 1
ATOM 647 C CA . VAL A 1 86 ? 9.186 2.929 -26.637 1.00 96.38 86 VAL A CA 1
ATOM 648 C C . VAL A 1 86 ? 10.285 3.738 -27.325 1.00 96.38 86 VAL A C 1
ATOM 650 O O . VAL A 1 86 ? 10.168 4.958 -27.420 1.00 96.38 86 VAL A O 1
ATOM 653 N N . ARG A 1 87 ? 11.319 3.084 -27.864 1.00 96.06 87 ARG A N 1
ATOM 654 C CA . ARG A 1 87 ? 12.375 3.765 -28.633 1.00 96.06 87 ARG A CA 1
ATOM 655 C C . ARG A 1 87 ? 11.832 4.407 -29.908 1.00 96.06 87 ARG A C 1
ATOM 657 O O . ARG A 1 87 ? 12.207 5.534 -30.213 1.00 96.06 87 ARG A O 1
ATOM 664 N N . GLU A 1 88 ? 10.913 3.746 -30.611 1.00 95.56 88 GLU A N 1
ATOM 665 C CA . GLU A 1 88 ? 10.228 4.324 -31.776 1.00 95.56 88 GLU A CA 1
ATOM 666 C C . GLU A 1 88 ? 9.450 5.593 -31.407 1.00 95.56 88 GLU A C 1
ATOM 668 O O . GLU A 1 88 ? 9.563 6.609 -32.096 1.00 95.56 88 GLU A O 1
ATOM 673 N N . LEU A 1 89 ? 8.720 5.577 -30.286 1.00 95.50 89 LEU A N 1
ATOM 674 C CA . LEU A 1 89 ? 8.018 6.759 -29.775 1.00 95.50 89 LEU A CA 1
ATOM 675 C C . LEU A 1 89 ? 8.986 7.882 -29.380 1.00 95.50 89 LEU A C 1
ATOM 677 O O . LEU A 1 89 ? 8.727 9.048 -29.673 1.00 95.50 89 LEU A O 1
ATOM 681 N N . MET A 1 90 ? 10.113 7.548 -28.748 1.00 95.75 90 MET A N 1
ATOM 682 C CA . MET A 1 90 ? 11.157 8.518 -28.401 1.00 95.75 90 MET A CA 1
ATOM 683 C C . MET A 1 90 ? 11.776 9.153 -29.650 1.00 95.75 90 MET A C 1
ATOM 685 O O . MET A 1 90 ? 11.978 10.367 -29.683 1.00 95.75 90 MET A O 1
ATOM 689 N N . ASN A 1 91 ? 12.027 8.352 -30.687 1.00 95.25 91 ASN A N 1
ATOM 690 C CA . ASN A 1 91 ? 12.514 8.833 -31.974 1.00 95.25 91 ASN A CA 1
ATOM 691 C C . ASN A 1 91 ? 11.500 9.778 -32.638 1.00 95.25 91 ASN A C 1
ATOM 693 O O . ASN A 1 91 ? 11.856 10.882 -33.043 1.00 95.25 91 ASN A O 1
ATOM 697 N N . ALA A 1 92 ? 10.221 9.388 -32.676 1.00 94.94 92 ALA A N 1
ATOM 698 C CA . ALA A 1 92 ? 9.142 10.230 -33.195 1.00 94.94 92 ALA A CA 1
ATOM 699 C C . ALA A 1 92 ? 8.972 11.538 -32.396 1.00 94.94 92 ALA A C 1
ATOM 701 O O . ALA A 1 92 ? 8.599 12.565 -32.960 1.00 94.94 92 ALA A O 1
ATOM 702 N N . GLY A 1 93 ? 9.283 11.515 -31.097 1.00 93.44 93 GLY A N 1
ATOM 703 C CA . GLY A 1 93 ? 9.307 12.685 -30.217 1.00 93.44 93 GLY A CA 1
ATOM 704 C C . GLY A 1 93 ? 10.564 13.558 -30.326 1.00 93.44 93 GLY A C 1
ATOM 705 O O . GLY A 1 93 ? 10.664 14.547 -29.603 1.00 93.44 93 GLY A O 1
ATOM 706 N N . GLY A 1 94 ? 11.526 13.214 -31.192 1.00 93.69 94 GLY A N 1
ATOM 707 C CA . GLY A 1 94 ? 12.757 13.984 -31.401 1.00 93.69 94 GLY A CA 1
ATOM 708 C C . GLY A 1 94 ? 13.826 13.801 -30.318 1.00 93.69 94 GLY A C 1
ATOM 709 O O . GLY A 1 94 ? 14.743 14.618 -30.217 1.00 93.69 94 GLY A O 1
ATOM 710 N N . VAL A 1 95 ? 13.731 12.753 -29.492 1.00 94.56 95 VAL A N 1
ATOM 711 C CA . VAL A 1 95 ? 14.752 12.449 -28.479 1.00 94.56 95 VAL A CA 1
ATOM 712 C C . VAL A 1 95 ? 16.026 11.937 -29.171 1.00 94.56 95 VAL A C 1
ATOM 714 O O . VAL A 1 95 ? 15.921 11.057 -30.027 1.00 94.56 95 VAL A O 1
ATOM 717 N N . PRO A 1 96 ? 17.231 12.415 -28.799 1.00 94.00 96 PRO A N 1
ATOM 718 C CA . PRO A 1 96 ? 18.488 11.923 -29.364 1.00 94.00 96 PRO A CA 1
ATOM 719 C C . PRO A 1 96 ? 18.668 10.406 -29.210 1.00 94.00 96 PRO A C 1
ATOM 721 O O . PRO A 1 96 ? 18.426 9.859 -28.133 1.00 94.00 96 PRO A O 1
ATOM 724 N N . GLU A 1 97 ? 19.175 9.744 -30.254 1.00 91.50 97 GLU A N 1
ATOM 725 C CA . GLU A 1 97 ? 19.367 8.282 -30.293 1.00 91.50 97 GLU A CA 1
ATOM 726 C C . GLU A 1 97 ? 20.255 7.759 -29.154 1.00 91.50 97 GLU A C 1
ATOM 728 O O . GLU A 1 97 ? 19.978 6.715 -28.565 1.00 91.50 97 GLU A O 1
ATOM 733 N N . ALA A 1 98 ? 21.254 8.547 -28.743 1.00 93.25 98 ALA A N 1
ATOM 734 C CA . ALA A 1 98 ? 22.119 8.237 -27.604 1.00 93.25 98 ALA A CA 1
ATOM 735 C C . ALA A 1 98 ? 21.353 8.011 -26.281 1.00 93.25 98 ALA A C 1
ATOM 737 O O . ALA A 1 98 ? 21.870 7.358 -25.376 1.00 93.25 98 ALA A O 1
ATOM 738 N N . LEU A 1 99 ? 20.128 8.537 -26.155 1.00 93.44 99 LEU A N 1
ATOM 739 C CA . LEU A 1 99 ? 19.284 8.405 -24.964 1.00 93.44 99 LEU A CA 1
ATOM 740 C C . LEU A 1 99 ? 18.194 7.336 -25.102 1.00 93.44 99 LEU A C 1
ATOM 742 O O . LEU A 1 99 ? 17.507 7.048 -24.124 1.00 93.44 99 LEU A O 1
ATOM 746 N N . HIS A 1 100 ? 18.011 6.729 -26.277 1.00 93.25 100 HIS A N 1
ATOM 747 C CA . HIS A 1 100 ? 16.910 5.786 -26.517 1.00 93.25 100 HIS A CA 1
ATOM 748 C C . HIS A 1 100 ? 16.993 4.556 -25.616 1.00 93.25 100 HIS A C 1
ATOM 750 O O . HIS A 1 100 ? 15.989 4.128 -25.049 1.00 93.25 100 HIS A O 1
ATOM 756 N N . GLN A 1 101 ? 18.187 3.986 -25.443 1.00 91.44 101 GLN A N 1
ATOM 757 C CA . GLN A 1 101 ? 18.355 2.790 -24.620 1.00 91.44 101 GLN A CA 1
ATOM 758 C C . GLN A 1 101 ? 18.124 3.074 -23.133 1.00 91.44 101 GLN A C 1
ATOM 760 O O . GLN A 1 101 ? 17.357 2.353 -22.494 1.00 91.44 101 GLN A O 1
ATOM 765 N N . SER A 1 102 ? 18.770 4.106 -22.588 1.00 93.56 102 SER A N 1
ATOM 766 C CA . SER A 1 102 ? 18.647 4.464 -21.172 1.00 93.56 102 SER A CA 1
ATOM 767 C C . SER A 1 102 ? 17.247 4.976 -20.837 1.00 93.56 102 SER A C 1
ATOM 769 O O . SER A 1 102 ? 16.683 4.567 -19.826 1.00 93.56 102 SER A O 1
ATOM 771 N N . GLY A 1 103 ? 16.651 5.796 -21.704 1.00 94.38 103 GLY A N 1
ATOM 772 C CA . GLY A 1 103 ? 15.298 6.314 -21.518 1.00 94.38 103 GLY A CA 1
ATOM 773 C C . GLY A 1 103 ? 14.227 5.226 -21.586 1.00 94.38 103 GLY A C 1
ATOM 774 O O . GLY A 1 103 ? 13.354 5.187 -20.722 1.00 94.38 103 GLY A O 1
ATOM 775 N N . ALA A 1 104 ? 14.324 4.289 -22.537 1.00 95.38 104 ALA A N 1
ATOM 776 C CA . ALA A 1 104 ? 13.374 3.180 -22.624 1.00 95.38 104 ALA A CA 1
ATOM 777 C C . ALA A 1 104 ? 13.465 2.238 -21.411 1.00 95.38 104 ALA A C 1
ATOM 779 O O . ALA A 1 104 ? 12.436 1.816 -20.885 1.00 95.38 104 ALA A O 1
ATOM 780 N N . LEU A 1 105 ? 14.678 1.942 -20.927 1.00 95.06 105 LEU A N 1
ATOM 781 C CA . LEU A 1 105 ? 14.875 1.140 -19.713 1.00 95.06 105 LEU A CA 1
ATOM 782 C C . LEU A 1 105 ? 14.393 1.866 -18.453 1.00 95.06 105 LEU A C 1
ATOM 784 O O . LEU A 1 105 ? 13.782 1.245 -17.588 1.00 95.06 105 LEU A O 1
ATOM 788 N N . HIS A 1 106 ? 14.621 3.176 -18.358 1.00 95.88 106 HIS A N 1
ATOM 789 C CA . HIS A 1 106 ? 14.099 3.981 -17.257 1.00 95.88 106 HIS A CA 1
ATOM 790 C C . HIS A 1 106 ? 12.565 3.973 -17.236 1.00 95.88 106 HIS A C 1
ATOM 792 O O . HIS A 1 106 ? 11.964 3.775 -16.182 1.00 95.88 106 HIS A O 1
ATOM 798 N N . TYR A 1 107 ? 11.933 4.120 -18.403 1.00 95.62 107 TYR A N 1
ATOM 799 C CA . TYR A 1 107 ? 10.480 4.035 -18.519 1.00 95.62 107 TYR A CA 1
ATOM 800 C C . TYR A 1 107 ? 9.952 2.631 -18.189 1.00 95.62 107 TYR A C 1
ATOM 802 O O . TYR A 1 107 ? 8.928 2.503 -17.526 1.00 95.62 107 TYR A O 1
ATOM 810 N N . LEU A 1 108 ? 10.666 1.566 -18.575 1.00 96.19 108 LEU A N 1
ATOM 811 C CA . LEU A 1 108 ? 10.318 0.208 -18.142 1.00 96.19 108 LEU A CA 1
ATOM 812 C C . LEU A 1 108 ? 10.342 0.095 -16.614 1.00 96.19 108 LEU A C 1
ATOM 814 O O . LEU A 1 108 ? 9.408 -0.443 -16.025 1.00 96.19 108 LEU A O 1
ATOM 818 N N . GLY A 1 109 ? 11.385 0.636 -15.980 1.00 96.38 109 GLY A N 1
ATOM 819 C CA . GLY A 1 109 ? 11.524 0.657 -14.526 1.00 96.38 109 GLY A CA 1
ATOM 820 C C . GLY A 1 109 ? 10.364 1.367 -13.830 1.00 96.38 109 GLY A C 1
ATOM 821 O O . GLY A 1 109 ? 9.795 0.813 -12.894 1.00 96.38 109 GLY A O 1
ATOM 822 N N . SER A 1 110 ? 9.947 2.538 -14.321 1.00 96.94 110 SER A N 1
ATOM 823 C CA . SER A 1 110 ? 8.819 3.270 -13.727 1.00 96.94 110 SER A CA 1
ATOM 824 C C . SER A 1 110 ? 7.478 2.553 -13.914 1.00 96.94 110 SER A C 1
ATOM 826 O O . SER A 1 110 ? 6.624 2.594 -13.028 1.00 96.94 110 SER A O 1
ATOM 828 N N . VAL A 1 111 ? 7.293 1.836 -15.028 1.00 96.31 111 VAL A N 1
ATOM 829 C CA . VAL A 1 111 ? 6.116 0.979 -15.237 1.00 96.31 111 VAL A CA 1
ATOM 830 C C . VAL A 1 111 ? 6.120 -0.210 -14.277 1.00 96.31 111 VAL A C 1
ATOM 832 O O . VAL A 1 111 ? 5.081 -0.513 -13.689 1.00 96.31 111 VAL A O 1
ATOM 835 N N . VAL A 1 112 ? 7.268 -0.867 -14.088 1.00 97.25 112 VAL A N 1
ATOM 836 C CA . VAL A 1 112 ? 7.414 -1.964 -13.119 1.00 97.25 112 VAL A CA 1
ATOM 837 C C . VAL A 1 112 ? 7.128 -1.474 -11.700 1.00 97.25 112 VAL A C 1
ATOM 839 O O . VAL A 1 112 ? 6.359 -2.114 -10.985 1.00 97.25 112 VAL A O 1
ATOM 842 N N . GLU A 1 113 ? 7.666 -0.318 -11.313 1.00 97.25 113 GLU A N 1
ATOM 843 C CA . GLU A 1 113 ? 7.418 0.300 -10.008 1.00 97.25 113 GLU A CA 1
ATOM 844 C C . GLU A 1 113 ? 5.926 0.605 -9.795 1.00 97.25 113 GLU A C 1
ATOM 846 O O . GLU A 1 113 ? 5.356 0.244 -8.763 1.00 97.25 113 GLU A O 1
ATOM 851 N N . ALA A 1 114 ? 5.254 1.177 -10.798 1.00 97.69 114 ALA A N 1
ATOM 852 C CA . ALA A 1 114 ? 3.821 1.458 -10.732 1.00 97.69 114 ALA A CA 1
ATOM 853 C C . ALA A 1 114 ? 2.964 0.181 -10.619 1.00 97.69 114 ALA A C 1
ATOM 855 O O . ALA A 1 114 ? 1.985 0.144 -9.863 1.00 97.69 114 ALA A O 1
ATOM 856 N N . GLN A 1 115 ? 3.322 -0.883 -11.345 1.00 97.38 115 GLN A N 1
ATOM 857 C CA . GLN A 1 115 ? 2.628 -2.172 -11.252 1.00 97.38 115 GLN A CA 1
ATOM 858 C C . GLN A 1 115 ? 2.853 -2.841 -9.896 1.00 97.38 115 GLN A C 1
ATOM 860 O O . GLN A 1 115 ? 1.892 -3.296 -9.272 1.00 97.38 115 GLN A O 1
ATOM 865 N N . ALA A 1 116 ? 4.094 -2.848 -9.411 1.00 97.94 116 ALA A N 1
ATOM 866 C CA . ALA A 1 116 ? 4.437 -3.371 -8.097 1.00 97.94 116 ALA A CA 1
ATOM 867 C C . ALA A 1 116 ? 3.667 -2.644 -6.985 1.00 97.94 116 ALA A C 1
ATOM 869 O O . ALA A 1 116 ? 3.083 -3.298 -6.120 1.00 97.94 116 ALA A O 1
ATOM 870 N N . GLY A 1 117 ? 3.582 -1.310 -7.053 1.00 97.31 117 GLY A N 1
ATOM 871 C CA . GLY A 1 117 ? 2.800 -0.505 -6.110 1.00 97.31 117 GLY A CA 1
ATOM 872 C C . GLY A 1 117 ? 1.300 -0.806 -6.167 1.00 97.31 117 GLY A C 1
ATOM 873 O O . GLY A 1 117 ? 0.636 -0.860 -5.133 1.00 97.31 117 GLY A O 1
ATOM 874 N N . THR A 1 118 ? 0.762 -1.082 -7.358 1.00 97.75 118 THR A N 1
ATOM 875 C CA . THR A 1 118 ? -0.647 -1.478 -7.527 1.00 97.75 118 THR A CA 1
ATOM 876 C C . THR A 1 118 ? -0.936 -2.825 -6.856 1.00 97.75 118 THR A C 1
ATOM 878 O O . THR A 1 118 ? -1.913 -2.948 -6.113 1.00 97.75 118 THR A O 1
ATOM 881 N N . LEU A 1 119 ? -0.075 -3.824 -7.070 1.00 97.56 119 LEU A N 1
ATOM 882 C CA . LEU A 1 119 ? -0.208 -5.148 -6.453 1.00 97.56 119 LEU A CA 1
ATOM 883 C C . LEU A 1 119 ? 0.001 -5.094 -4.931 1.00 97.56 119 LEU A C 1
ATOM 885 O O . LEU A 1 119 ? -0.761 -5.701 -4.176 1.00 97.56 119 LEU A O 1
ATOM 889 N N . GLY A 1 120 ? 0.978 -4.312 -4.463 1.00 96.88 120 GLY A N 1
ATOM 890 C CA . GLY A 1 120 ? 1.196 -4.069 -3.037 1.00 96.88 120 GLY A CA 1
ATOM 891 C C . GLY A 1 120 ? -0.016 -3.414 -2.369 1.00 96.88 120 GLY A C 1
ATOM 892 O O . GLY A 1 120 ? -0.452 -3.852 -1.302 1.00 96.88 120 GLY A O 1
ATOM 893 N N . PHE A 1 121 ? -0.630 -2.423 -3.022 1.00 96.19 121 PHE A N 1
ATOM 894 C CA . PHE A 1 121 ? -1.859 -1.789 -2.539 1.00 96.19 121 PHE A CA 1
ATOM 895 C C . PHE A 1 121 ? -3.041 -2.770 -2.469 1.00 96.19 121 PHE A C 1
ATOM 897 O O . PHE A 1 121 ? -3.790 -2.768 -1.488 1.00 96.19 121 PHE A O 1
ATOM 904 N N . GLN A 1 122 ? -3.193 -3.643 -3.471 1.00 96.94 122 GLN A N 1
ATOM 905 C CA . GLN A 1 122 ? -4.204 -4.705 -3.458 1.00 96.94 122 GLN A CA 1
ATOM 906 C C . GLN A 1 122 ? -4.033 -5.632 -2.243 1.00 96.94 122 GLN A C 1
ATOM 908 O O . GLN A 1 122 ? -5.015 -5.929 -1.556 1.00 96.94 122 GLN A O 1
ATOM 913 N N . ASP A 1 123 ? -2.802 -6.038 -1.929 1.00 96.75 123 ASP A N 1
ATOM 914 C CA . ASP A 1 123 ? -2.521 -6.842 -0.735 1.00 96.75 123 ASP A CA 1
ATOM 915 C C . ASP A 1 123 ? -2.838 -6.089 0.561 1.00 96.75 123 ASP A C 1
ATOM 917 O O . ASP A 1 123 ? -3.356 -6.682 1.510 1.00 96.75 123 ASP A O 1
ATOM 921 N N . GLY A 1 124 ? -2.589 -4.777 0.598 1.00 95.75 124 GLY A N 1
ATOM 922 C CA . GLY A 1 124 ? -3.003 -3.912 1.704 1.00 95.75 124 GLY A CA 1
ATOM 923 C C . GLY A 1 124 ? -4.521 -3.913 1.914 1.00 95.75 124 GLY A C 1
ATOM 924 O O . GLY A 1 124 ? -4.995 -4.001 3.050 1.00 95.75 124 GLY A O 1
ATOM 925 N N . PHE A 1 125 ? -5.304 -3.894 0.832 1.00 94.69 125 PHE A N 1
ATOM 926 C CA . PHE A 1 125 ? -6.764 -3.984 0.916 1.00 94.69 125 PHE A CA 1
ATOM 927 C C . PHE A 1 125 ? -7.229 -5.338 1.474 1.00 94.69 125 PHE A C 1
ATOM 929 O O . PHE A 1 125 ? -8.091 -5.377 2.355 1.00 94.69 125 PHE A O 1
ATOM 936 N N . ILE A 1 126 ? -6.631 -6.443 1.015 1.00 95.81 126 ILE A N 1
ATOM 937 C CA . ILE A 1 126 ? -6.930 -7.795 1.520 1.00 95.81 126 ILE A CA 1
ATOM 938 C C . ILE A 1 126 ? -6.557 -7.913 3.004 1.00 95.81 126 ILE A C 1
ATOM 940 O O . ILE A 1 126 ? -7.328 -8.468 3.790 1.00 95.81 126 ILE A O 1
ATOM 944 N N . PHE A 1 127 ? -5.419 -7.345 3.408 1.00 96.06 127 PHE A N 1
ATOM 945 C CA . PHE A 1 127 ? -4.998 -7.301 4.807 1.00 96.06 127 PHE A CA 1
AT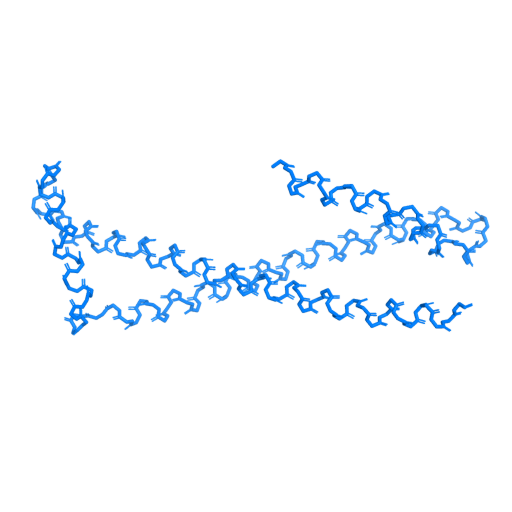OM 946 C C . PHE A 1 127 ? -6.034 -6.582 5.683 1.00 96.06 127 PHE A C 1
ATOM 948 O O . PHE A 1 127 ? -6.488 -7.133 6.688 1.00 96.06 127 PHE A O 1
ATOM 955 N N . ILE A 1 128 ? -6.475 -5.387 5.273 1.00 94.94 128 ILE A N 1
ATOM 956 C CA . ILE A 1 128 ? -7.516 -4.627 5.981 1.00 94.94 128 ILE A CA 1
ATOM 957 C C . ILE A 1 128 ? -8.831 -5.415 6.042 1.00 94.94 128 ILE A C 1
ATOM 959 O O . ILE A 1 128 ? -9.462 -5.472 7.099 1.00 94.94 128 ILE A O 1
ATOM 963 N N . ALA A 1 129 ? -9.240 -6.052 4.942 1.00 95.25 129 ALA A N 1
ATOM 964 C CA . ALA A 1 129 ? -10.439 -6.885 4.914 1.00 95.25 129 ALA A CA 1
ATOM 965 C C . ALA A 1 129 ? -10.353 -8.036 5.933 1.00 95.25 129 ALA A C 1
ATOM 967 O O . ALA A 1 129 ? -11.306 -8.266 6.679 1.00 95.25 129 ALA A O 1
ATOM 968 N N . GLY A 1 130 ? -9.195 -8.697 6.036 1.00 96.00 130 GLY A N 1
ATOM 969 C CA . GLY A 1 130 ? -8.928 -9.713 7.056 1.00 96.00 130 GLY A CA 1
ATOM 970 C C . GLY A 1 130 ? -9.050 -9.170 8.483 1.00 96.00 130 GLY A C 1
ATOM 971 O O . GLY A 1 130 ? -9.723 -9.777 9.315 1.00 96.00 130 GLY A O 1
ATOM 972 N N . VAL A 1 131 ? -8.484 -7.989 8.759 1.00 93.69 131 VAL A N 1
ATOM 973 C CA . VAL A 1 131 ? -8.615 -7.318 10.068 1.00 93.69 131 VAL A CA 1
ATOM 974 C C . VAL A 1 131 ? -10.084 -7.033 10.405 1.00 93.69 131 VAL A C 1
ATOM 976 O O . VAL A 1 131 ? -10.513 -7.292 11.532 1.00 93.69 131 VAL A O 1
ATOM 979 N N . PHE A 1 132 ? -10.881 -6.561 9.441 1.00 91.44 132 PHE A N 1
ATOM 980 C CA . PHE A 1 132 ? -12.317 -6.335 9.644 1.00 91.44 132 PHE A CA 1
ATOM 981 C C . PHE A 1 132 ? -13.088 -7.628 9.914 1.00 91.44 132 PHE A C 1
ATOM 983 O O . PHE A 1 132 ? -13.953 -7.636 10.790 1.00 91.44 132 PHE A O 1
ATOM 990 N N . ILE A 1 133 ? -12.763 -8.722 9.221 1.00 95.06 133 ILE A N 1
ATOM 991 C CA . ILE A 1 133 ? -13.360 -10.040 9.486 1.00 95.06 133 ILE A CA 1
ATOM 992 C C . ILE A 1 133 ? -13.021 -10.495 10.912 1.00 95.06 133 ILE A C 1
ATOM 994 O O . ILE A 1 133 ? -13.915 -10.898 11.655 1.00 95.06 133 ILE A O 1
ATOM 998 N N . CYS A 1 134 ? -11.764 -10.360 11.340 1.00 93.56 134 CYS A N 1
ATOM 999 C CA . CYS A 1 134 ? -11.353 -10.677 12.709 1.00 93.56 134 CYS A CA 1
ATOM 1000 C C . CYS A 1 134 ? -12.088 -9.820 13.754 1.00 93.56 134 CYS A C 1
ATOM 1002 O O . CYS A 1 134 ? -12.464 -10.330 14.809 1.00 93.56 134 CYS A O 1
ATOM 1004 N N . ALA A 1 135 ? -12.367 -8.546 13.458 1.00 89.50 135 ALA A N 1
ATOM 1005 C CA . ALA A 1 135 ? -13.126 -7.653 14.338 1.00 89.50 135 ALA A CA 1
ATOM 1006 C C . ALA A 1 135 ? -14.607 -8.062 14.518 1.00 89.50 135 ALA A C 1
ATOM 1008 O O . ALA A 1 135 ? -15.258 -7.640 15.483 1.00 89.50 135 ALA A O 1
ATOM 1009 N N . LEU A 1 136 ? -15.151 -8.925 13.651 1.00 90.31 136 LEU A N 1
ATOM 1010 C CA . LEU A 1 136 ? -16.491 -9.490 13.839 1.00 90.31 136 LEU A CA 1
ATOM 1011 C C . LEU A 1 136 ? -16.552 -10.460 15.026 1.00 90.31 136 LEU A C 1
ATOM 1013 O O . LEU A 1 136 ? -17.601 -10.557 15.661 1.00 90.31 136 LEU A O 1
ATOM 1017 N N . ILE A 1 137 ? -15.445 -11.126 15.375 1.00 91.06 137 ILE A N 1
ATOM 1018 C CA . ILE A 1 137 ? -15.378 -12.083 16.492 1.00 91.06 137 ILE A CA 1
ATOM 1019 C C . ILE A 1 137 ? -15.739 -11.413 17.833 1.00 91.06 137 ILE A C 1
ATOM 1021 O O . ILE A 1 137 ? -16.719 -11.835 18.454 1.00 91.06 137 ILE A O 1
ATOM 1025 N N . PRO A 1 138 ? -15.041 -10.351 18.294 1.00 86.31 138 PRO A N 1
ATOM 1026 C CA . PRO A 1 138 ? -15.402 -9.677 19.541 1.00 86.31 138 PRO A CA 1
ATOM 1027 C C . PRO A 1 138 ? -16.783 -9.018 19.469 1.00 86.31 138 PRO A C 1
ATOM 1029 O O . PRO A 1 138 ? -17.504 -9.008 20.464 1.00 86.31 138 PRO A O 1
ATOM 1032 N N . THR A 1 139 ? -17.197 -8.531 18.294 1.00 85.44 139 THR A N 1
ATOM 1033 C CA . THR A 1 139 ? -18.538 -7.958 18.095 1.00 85.44 139 THR A CA 1
ATOM 1034 C C . THR A 1 139 ? -19.633 -9.003 18.332 1.00 85.44 139 THR A C 1
ATOM 1036 O O . THR A 1 139 ? -20.640 -8.728 18.987 1.00 85.44 139 THR A O 1
ATOM 1039 N N . TRP A 1 140 ? -19.428 -10.226 17.843 1.00 87.75 140 TRP A N 1
ATOM 1040 C CA . TRP A 1 140 ? -20.347 -11.339 18.058 1.00 87.75 140 TRP A CA 1
ATOM 1041 C C . TRP A 1 140 ? -20.383 -11.785 19.528 1.00 87.75 140 TRP A C 1
ATOM 1043 O O . TRP A 1 140 ? -21.465 -12.036 20.061 1.00 87.75 140 TRP A O 1
ATOM 1053 N N . ILE A 1 141 ? -19.231 -11.804 20.209 1.00 89.31 141 ILE A N 1
ATOM 1054 C CA . ILE A 1 141 ? -19.140 -12.100 21.650 1.00 89.31 141 ILE A CA 1
ATOM 1055 C C . ILE A 1 141 ? -19.912 -11.054 22.473 1.00 89.31 141 ILE A C 1
ATOM 1057 O O . ILE A 1 141 ? -20.732 -11.423 23.314 1.00 89.31 141 ILE A O 1
ATOM 1061 N N . LEU A 1 142 ? -19.722 -9.760 22.191 1.00 81.69 142 LEU A N 1
ATOM 1062 C CA . LEU A 1 142 ? -20.436 -8.659 22.855 1.00 81.69 142 LEU A CA 1
ATOM 1063 C C . LEU A 1 142 ? -21.952 -8.723 22.638 1.00 81.69 142 LEU A C 1
ATOM 1065 O O . LEU A 1 142 ? -22.711 -8.438 23.561 1.00 81.69 142 LEU A O 1
ATOM 1069 N N . LYS A 1 143 ? -22.405 -9.129 21.444 1.00 75.31 143 LYS A N 1
ATOM 1070 C CA . LYS A 1 143 ? -23.834 -9.342 21.171 1.00 75.31 143 LYS A CA 1
ATOM 1071 C C . LYS A 1 143 ? -24.425 -10.457 22.039 1.00 75.31 143 LYS A C 1
ATOM 1073 O O . LYS A 1 143 ? -25.589 -10.364 22.401 1.00 75.31 143 LYS A O 1
ATOM 1078 N N . ARG A 1 144 ? -23.654 -11.507 22.336 1.00 66.81 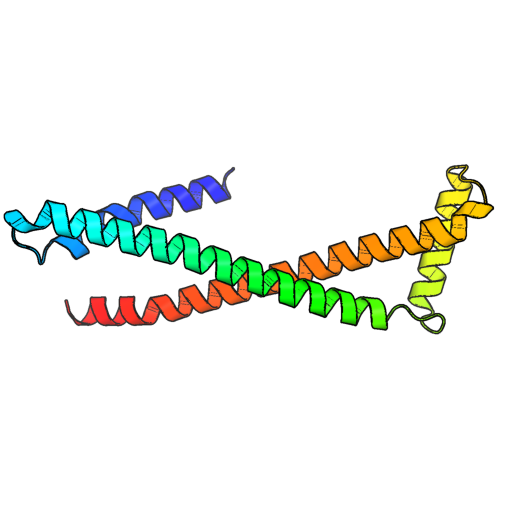144 ARG A N 1
ATOM 1079 C CA . ARG A 1 144 ? -24.113 -12.673 23.108 1.00 66.81 144 ARG A CA 1
ATOM 1080 C C . ARG A 1 144 ? -24.040 -12.467 24.625 1.00 66.81 144 ARG A C 1
ATOM 1082 O O . ARG A 1 144 ? -24.745 -13.150 25.354 1.00 66.81 144 ARG A O 1
ATOM 1089 N N . ALA A 1 145 ? -23.184 -11.557 25.087 1.00 58.12 145 ALA A N 1
ATOM 1090 C CA . ALA A 1 145 ? -23.061 -11.178 26.497 1.00 58.12 145 ALA A CA 1
ATOM 1091 C C . ALA A 1 145 ? -24.143 -10.180 26.964 1.00 58.12 145 ALA A C 1
ATOM 1093 O O . ALA A 1 145 ? -24.168 -9.813 28.138 1.00 58.12 145 ALA A O 1
ATOM 1094 N N . ARG A 1 146 ? -24.995 -9.721 26.043 1.00 51.59 146 ARG A N 1
ATOM 1095 C CA . ARG A 1 146 ? -26.126 -8.820 26.269 1.00 51.59 146 ARG A CA 1
ATOM 1096 C C . ARG A 1 146 ? -27.431 -9.603 26.258 1.00 51.59 146 ARG A C 1
ATOM 1098 O O . ARG A 1 146 ? -28.331 -9.192 27.017 1.00 51.59 146 ARG A O 1
#